Protein AF-A0A9W6YSZ8-F1 (afdb_monomer)

Sequence (140 aa):
MTFDDKLGIQIALEEAKKGYSEGGIPIGSCLIHKDGRVLGRGHNMRIQKSSPTLHAEISALENAGRLPATVYADCSALLFKIPRIVLGENETFLGGESYLEQNGVEVVNVHDDECKELLQKFIKERPSDWNEDIGVPDEK

Foldseek 3Di:
DDAPLVVFLVLQQVQLVVCVVVVHQSTKGWDAAPVGDTLFIHAACCPVPVDLPRHRHNGRVVRSPDDDLVRQCCPDLQVRHPQEDEAQAPPVHDDCVVVSVVNRRHYHHPPHPSSVVSNVVCCVVPVCSVCSNVVHDDDD

Structure (mmCIF, N/CA/C/O backbone):
data_AF-A0A9W6YSZ8-F1
#
_entry.id   AF-A0A9W6YSZ8-F1
#
loop_
_atom_site.group_PDB
_atom_site.id
_atom_site.type_symbol
_atom_site.label_atom_id
_atom_site.label_alt_id
_atom_site.label_comp_id
_atom_site.label_asym_id
_atom_site.label_entity_id
_atom_site.label_seq_id
_atom_site.pdbx_PDB_ins_code
_atom_site.Cartn_x
_atom_site.Cartn_y
_atom_site.Cartn_z
_atom_site.occupancy
_atom_site.B_iso_or_equiv
_atom_site.auth_seq_id
_atom_site.auth_comp_id
_atom_site.auth_asym_id
_atom_site.auth_atom_id
_atom_site.pdbx_PDB_model_num
ATOM 1 N N . MET A 1 1 ? -8.161 3.369 21.053 1.00 50.41 1 MET A N 1
ATOM 2 C CA . MET A 1 1 ? -8.791 2.268 20.290 1.00 50.41 1 MET A CA 1
ATOM 3 C C . MET A 1 1 ? -7.649 1.455 19.720 1.00 50.41 1 MET A C 1
ATOM 5 O O . MET A 1 1 ? -6.671 2.071 19.322 1.00 50.41 1 MET A O 1
ATOM 9 N N . THR A 1 2 ? -7.715 0.130 19.750 1.00 64.62 2 THR A N 1
ATOM 10 C CA . THR A 1 2 ? -6.651 -0.738 19.226 1.00 64.62 2 THR A CA 1
ATOM 11 C C . THR A 1 2 ? -7.062 -1.238 17.850 1.00 64.62 2 THR A C 1
ATOM 13 O O . THR A 1 2 ? -8.014 -2.011 17.748 1.00 64.62 2 THR A O 1
ATOM 16 N N . PHE A 1 3 ? -6.374 -0.772 16.811 1.00 78.50 3 PHE A N 1
ATOM 17 C CA . PHE A 1 3 ? -6.448 -1.386 15.490 1.00 78.50 3 PHE A CA 1
ATOM 18 C C . PHE A 1 3 ? -5.736 -2.746 15.533 1.00 78.50 3 PHE A C 1
ATOM 20 O O . PHE A 1 3 ? -4.785 -2.922 16.297 1.00 78.50 3 PHE A O 1
ATOM 27 N N . ASP A 1 4 ? -6.209 -3.712 14.746 1.00 86.69 4 ASP A N 1
ATOM 28 C CA . ASP A 1 4 ? -5.483 -4.966 14.536 1.00 86.69 4 ASP A CA 1
ATOM 29 C C . ASP A 1 4 ? -4.525 -4.781 13.356 1.00 86.69 4 ASP A C 1
ATOM 31 O O . ASP A 1 4 ? -4.845 -5.071 12.201 1.00 86.69 4 ASP A O 1
ATOM 35 N N . ASP A 1 5 ? -3.348 -4.237 13.662 1.00 90.81 5 ASP A N 1
ATOM 36 C CA . ASP A 1 5 ? -2.306 -3.978 12.670 1.00 90.81 5 ASP A CA 1
ATOM 37 C C . ASP A 1 5 ? -1.856 -5.275 11.970 1.00 90.81 5 ASP A C 1
ATOM 39 O O . ASP A 1 5 ? -1.519 -5.248 10.788 1.00 90.81 5 ASP A O 1
ATOM 43 N N . LYS A 1 6 ? -1.914 -6.433 12.652 1.00 90.50 6 LYS A N 1
ATOM 44 C CA . LYS A 1 6 ? -1.553 -7.730 12.056 1.00 90.50 6 LYS A CA 1
ATOM 45 C C . LYS A 1 6 ? -2.553 -8.142 10.984 1.00 90.50 6 LYS A C 1
ATOM 47 O O . LYS A 1 6 ? -2.142 -8.565 9.907 1.00 90.50 6 LYS A O 1
ATOM 52 N N . LEU A 1 7 ? -3.849 -7.981 11.255 1.00 89.75 7 LEU A N 1
ATOM 53 C CA . LEU A 1 7 ? -4.897 -8.203 10.258 1.00 89.75 7 LEU A CA 1
ATOM 54 C C . LEU A 1 7 ? -4.733 -7.255 9.058 1.00 89.75 7 LEU A C 1
ATOM 56 O O . LEU A 1 7 ? -4.857 -7.691 7.914 1.00 89.75 7 LEU A O 1
ATOM 60 N N . GLY A 1 8 ? -4.426 -5.978 9.306 1.00 93.69 8 GLY A N 1
ATOM 61 C CA . GLY A 1 8 ? -4.195 -4.988 8.250 1.00 93.69 8 GLY A CA 1
ATOM 62 C C . GLY A 1 8 ? -3.024 -5.345 7.333 1.00 93.69 8 GLY A C 1
ATOM 63 O O . GLY A 1 8 ? -3.184 -5.357 6.111 1.00 93.69 8 GLY A O 1
ATOM 64 N N . ILE A 1 9 ? -1.878 -5.706 7.915 1.00 95.56 9 ILE A N 1
ATOM 65 C CA . ILE A 1 9 ? -0.684 -6.120 7.166 1.00 95.56 9 ILE A CA 1
ATOM 66 C C . ILE A 1 9 ? -0.909 -7.446 6.435 1.00 95.56 9 ILE A C 1
ATOM 68 O O . ILE A 1 9 ? -0.566 -7.537 5.259 1.00 95.56 9 ILE A O 1
ATOM 72 N N . GLN A 1 10 ? -1.576 -8.433 7.047 1.00 96.00 10 GLN A N 1
ATOM 73 C CA . GLN A 1 10 ? -1.931 -9.678 6.355 1.00 96.00 10 GLN A CA 1
ATOM 74 C C . GLN A 1 10 ? -2.775 -9.401 5.098 1.00 96.00 10 GLN A C 1
ATOM 76 O O . GLN A 1 10 ? -2.478 -9.924 4.026 1.00 96.00 10 GLN A O 1
ATOM 81 N N . ILE A 1 11 ? -3.802 -8.552 5.206 1.00 96.56 11 ILE A N 1
ATOM 82 C CA . ILE A 1 11 ? -4.669 -8.188 4.075 1.00 96.56 11 ILE A CA 1
ATOM 83 C C . ILE A 1 11 ? -3.886 -7.439 2.989 1.00 96.56 11 ILE A C 1
ATOM 85 O O . ILE A 1 11 ? -4.064 -7.723 1.803 1.00 96.56 11 ILE A O 1
ATOM 89 N N . ALA A 1 12 ? -3.026 -6.492 3.373 1.00 97.50 12 ALA A N 1
ATOM 90 C CA . ALA A 1 12 ? -2.181 -5.759 2.435 1.00 97.50 12 ALA A CA 1
ATOM 91 C C . ALA A 1 12 ? -1.217 -6.701 1.693 1.00 97.50 12 ALA A C 1
ATOM 93 O O . ALA A 1 12 ? -1.087 -6.615 0.475 1.00 97.50 12 ALA A O 1
ATOM 94 N N . LEU A 1 13 ? -0.611 -7.658 2.394 1.00 97.75 13 LEU A N 1
ATOM 95 C CA . LEU A 1 13 ? 0.310 -8.633 1.818 1.00 97.75 13 LEU A CA 1
ATOM 96 C C . LEU A 1 13 ? -0.395 -9.669 0.921 1.00 97.75 13 LEU A C 1
ATOM 98 O O . LEU A 1 13 ? 0.142 -10.056 -0.116 1.00 97.75 13 LEU A O 1
ATOM 102 N N . GLU A 1 14 ? -1.620 -10.084 1.255 1.00 9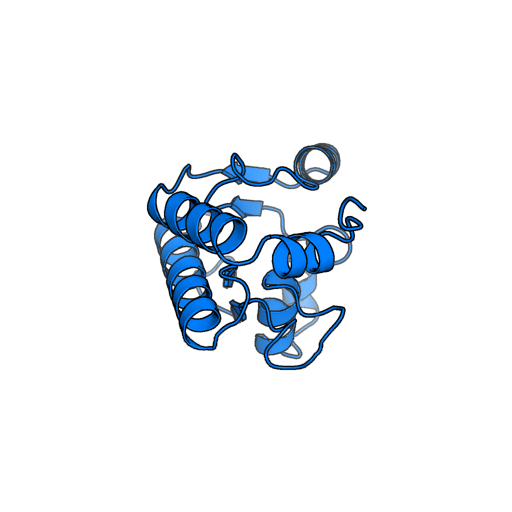8.50 14 GLU A N 1
ATOM 103 C CA . GLU A 1 14 ? -2.469 -10.879 0.355 1.00 98.50 14 GLU A CA 1
ATOM 104 C C . GLU A 1 14 ? -2.757 -10.135 -0.961 1.00 98.50 14 GLU A C 1
ATOM 106 O O . GLU A 1 14 ? -2.663 -10.726 -2.039 1.00 98.50 14 GLU A O 1
ATOM 111 N N . GLU A 1 15 ? -3.084 -8.839 -0.894 1.00 98.69 15 GLU A N 1
ATOM 112 C CA . GLU A 1 15 ? -3.283 -8.006 -2.085 1.00 98.69 15 GLU A CA 1
ATOM 113 C C . GLU A 1 15 ? -1.978 -7.802 -2.872 1.00 98.69 15 GLU A C 1
ATOM 115 O O . GLU A 1 15 ? -1.988 -7.932 -4.094 1.00 98.69 15 GLU A O 1
ATOM 120 N N . ALA A 1 16 ? -0.842 -7.577 -2.205 1.00 98.44 16 ALA A N 1
ATOM 121 C CA . ALA A 1 16 ? 0.473 -7.470 -2.843 1.00 98.44 16 ALA A CA 1
ATOM 122 C C . ALA A 1 16 ? 0.842 -8.742 -3.630 1.00 98.44 16 ALA A C 1
ATOM 124 O O . ALA A 1 16 ? 1.208 -8.674 -4.807 1.00 98.44 16 ALA A O 1
ATOM 125 N N . LYS A 1 17 ? 0.675 -9.920 -3.010 1.00 98.62 17 LYS A N 1
ATOM 126 C CA . LYS A 1 17 ? 0.889 -11.231 -3.650 1.00 98.62 17 LYS A CA 1
ATOM 127 C C . LYS A 1 17 ? -0.054 -11.447 -4.834 1.00 98.62 17 LYS A C 1
ATOM 129 O O . LYS A 1 17 ? 0.368 -11.983 -5.860 1.00 98.62 17 LYS A O 1
ATOM 134 N N . LYS A 1 18 ? -1.310 -11.004 -4.718 1.00 98.75 18 LYS A N 1
ATOM 135 C CA . LYS A 1 18 ? -2.279 -11.042 -5.817 1.00 98.75 18 LYS A CA 1
ATOM 136 C C . LYS A 1 18 ? -1.826 -10.165 -6.986 1.00 98.75 18 LYS A C 1
ATOM 138 O O . LYS A 1 18 ? -1.701 -10.691 -8.089 1.00 98.75 18 LYS A O 1
ATOM 143 N N . GLY A 1 19 ? -1.494 -8.896 -6.741 1.00 98.50 19 GLY A N 1
ATOM 144 C CA . GLY A 1 19 ? -0.982 -7.976 -7.761 1.00 98.50 19 GLY A CA 1
ATOM 145 C C . GLY A 1 19 ? 0.243 -8.533 -8.486 1.00 98.50 19 GLY A C 1
ATOM 146 O O . GLY A 1 19 ? 0.257 -8.574 -9.713 1.00 98.50 19 GLY A O 1
ATOM 147 N N . TYR A 1 20 ? 1.207 -9.089 -7.744 1.00 98.56 20 TYR A N 1
ATOM 148 C CA . TYR A 1 20 ? 2.362 -9.788 -8.318 1.00 98.56 20 TYR A CA 1
ATOM 149 C C . TYR A 1 20 ? 1.958 -10.950 -9.241 1.00 98.56 20 TYR A C 1
ATOM 151 O O . TYR A 1 20 ? 2.476 -11.081 -10.349 1.00 98.56 20 TYR A O 1
ATOM 159 N N . SER A 1 21 ? 1.001 -11.786 -8.815 1.00 98.56 21 SER A N 1
ATOM 160 C CA . SER A 1 21 ? 0.512 -12.925 -9.609 1.00 98.56 21 SER A CA 1
ATOM 161 C C . SER A 1 21 ? -0.285 -12.522 -10.858 1.00 98.56 21 SER A C 1
ATOM 163 O O . SER A 1 21 ? -0.320 -13.274 -11.829 1.00 98.56 21 SER A O 1
ATOM 165 N N . GLU A 1 22 ? -0.869 -11.319 -10.865 1.00 98.56 22 GLU A N 1
ATOM 166 C CA . GLU A 1 22 ? -1.485 -10.689 -12.041 1.00 98.56 22 GLU A CA 1
ATOM 167 C C . GLU A 1 22 ? -0.442 -10.029 -12.973 1.00 98.56 22 GLU A C 1
ATOM 169 O O . GLU A 1 22 ? -0.802 -9.457 -14.002 1.00 98.56 22 GLU A O 1
ATOM 174 N N . GLY A 1 23 ? 0.855 -10.107 -12.643 1.00 98.19 23 GLY A N 1
ATOM 175 C CA . GLY A 1 23 ? 1.942 -9.451 -13.377 1.00 98.19 23 GLY A CA 1
ATOM 176 C C . GLY A 1 23 ? 2.073 -7.952 -13.084 1.00 98.19 23 GLY A C 1
ATOM 177 O O . GLY A 1 23 ? 2.749 -7.243 -13.833 1.00 98.19 23 GLY A O 1
ATOM 178 N N . GLY A 1 24 ? 1.416 -7.472 -12.028 1.00 98.25 24 GLY A N 1
ATOM 179 C CA . GLY A 1 24 ? 1.471 -6.105 -11.521 1.00 98.25 24 GLY A CA 1
ATOM 180 C C . GLY A 1 24 ? 2.580 -5.867 -10.494 1.00 98.25 24 GLY A C 1
ATOM 181 O O . GLY A 1 24 ? 3.377 -6.750 -10.174 1.00 98.25 24 GLY A O 1
ATOM 182 N N . ILE A 1 25 ? 2.606 -4.645 -9.963 1.00 98.38 25 ILE A N 1
ATOM 183 C CA . ILE A 1 25 ? 3.539 -4.209 -8.917 1.00 98.38 25 ILE A CA 1
ATOM 184 C C . ILE A 1 25 ? 3.043 -4.744 -7.561 1.00 98.38 25 ILE A C 1
ATOM 186 O O . ILE A 1 25 ? 1.853 -4.606 -7.260 1.00 98.38 25 ILE A O 1
ATOM 190 N N . PRO A 1 26 ? 3.905 -5.348 -6.720 1.00 98.31 26 PRO A N 1
ATOM 191 C CA . PRO A 1 26 ? 3.492 -6.079 -5.525 1.00 98.31 26 PRO A CA 1
ATOM 192 C C . PRO A 1 26 ? 3.267 -5.159 -4.317 1.00 98.31 26 PRO A C 1
ATOM 194 O O . PRO A 1 26 ? 3.838 -5.365 -3.250 1.00 98.31 26 PRO A O 1
ATOM 197 N N . ILE A 1 27 ? 2.436 -4.132 -4.467 1.00 98.25 27 ILE A N 1
ATOM 198 C CA . ILE A 1 27 ? 2.016 -3.283 -3.349 1.00 98.25 27 ILE A CA 1
ATOM 199 C C . ILE A 1 27 ? 0.524 -3.502 -3.143 1.00 98.25 27 ILE A C 1
ATOM 201 O O . ILE A 1 27 ? -0.260 -3.394 -4.087 1.00 98.25 27 ILE A O 1
ATOM 205 N N . GLY A 1 28 ? 0.141 -3.807 -1.906 1.00 97.81 28 GLY A N 1
ATOM 206 C CA . GLY A 1 28 ? -1.240 -3.948 -1.467 1.00 97.81 28 GLY A CA 1
ATOM 207 C C . GLY A 1 28 ? -1.551 -3.014 -0.303 1.00 97.81 28 GLY A C 1
ATOM 208 O O . GLY A 1 28 ? -0.658 -2.554 0.403 1.00 97.81 28 GLY A O 1
ATOM 209 N N . SER A 1 29 ? -2.829 -2.698 -0.121 1.00 96.81 29 SER A N 1
ATOM 210 C CA . SER A 1 29 ? -3.309 -1.781 0.908 1.00 96.81 29 SER A CA 1
ATOM 211 C C . SER A 1 29 ? -4.737 -2.133 1.323 1.00 96.81 29 SER A C 1
ATOM 213 O O . SER A 1 29 ? -5.495 -2.761 0.573 1.00 96.81 29 SER A O 1
ATOM 215 N N . CYS A 1 30 ? -5.133 -1.713 2.523 1.00 94.75 30 CYS A N 1
ATOM 216 C CA . CYS A 1 30 ? -6.519 -1.772 2.964 1.00 94.75 30 CYS A CA 1
ATOM 217 C C . CYS A 1 30 ? -6.887 -0.596 3.869 1.00 94.75 30 CYS A C 1
ATOM 219 O O . CYS A 1 30 ? -6.047 -0.009 4.546 1.00 94.75 30 CYS A O 1
ATOM 221 N N . LEU A 1 31 ? -8.178 -0.269 3.880 1.00 91.81 31 LEU A N 1
ATOM 222 C CA . LEU A 1 31 ? -8.769 0.720 4.767 1.00 91.81 31 LEU A CA 1
ATOM 223 C C . LEU A 1 31 ? -9.550 -0.010 5.862 1.00 91.81 31 LEU A C 1
ATOM 225 O O . LEU A 1 31 ? -10.540 -0.683 5.569 1.00 91.81 31 LEU A O 1
ATOM 229 N N . ILE A 1 32 ? -9.138 0.147 7.120 1.00 89.62 32 ILE A N 1
ATOM 230 C CA . ILE A 1 32 ? -9.809 -0.438 8.289 1.00 89.62 32 ILE A CA 1
ATOM 231 C C . ILE A 1 32 ? -10.440 0.678 9.122 1.00 89.62 32 ILE A C 1
ATOM 233 O O . ILE A 1 32 ? -9.786 1.640 9.516 1.00 89.62 32 ILE A O 1
ATOM 237 N N . HIS A 1 33 ? -11.734 0.547 9.401 1.00 86.31 33 HIS A N 1
ATOM 238 C CA . HIS A 1 33 ? -12.463 1.455 10.277 1.00 86.31 33 HIS A CA 1
ATOM 239 C C . HIS A 1 33 ? -12.159 1.161 11.756 1.00 86.31 33 HIS A C 1
ATOM 241 O O . HIS A 1 33 ? -11.839 0.038 12.136 1.00 86.31 33 HIS A O 1
ATOM 247 N N . LYS A 1 34 ? -12.337 2.159 12.627 1.00 81.06 34 LYS A N 1
ATOM 248 C CA . LYS A 1 34 ? -12.057 2.082 14.077 1.00 81.06 34 LYS A CA 1
ATOM 249 C C . LYS A 1 34 ? -12.861 1.037 14.875 1.00 81.06 34 LYS A C 1
ATOM 251 O O . LYS A 1 34 ? -12.576 0.834 16.050 1.00 81.06 34 LYS A O 1
ATOM 256 N N . ASP A 1 35 ? -13.863 0.400 14.263 1.00 84.44 35 ASP A N 1
ATOM 257 C CA . ASP A 1 35 ? -14.607 -0.748 14.814 1.00 84.44 35 ASP A CA 1
ATOM 258 C C . ASP A 1 35 ? -14.089 -2.114 14.311 1.00 84.44 35 ASP A C 1
ATOM 260 O O . ASP A 1 35 ? -14.713 -3.140 14.571 1.00 84.44 35 ASP A O 1
ATOM 264 N N . GLY A 1 36 ? -12.964 -2.134 13.586 1.00 83.50 36 GLY A N 1
ATOM 265 C CA . GLY A 1 36 ? -12.332 -3.332 13.031 1.00 83.50 36 GLY A CA 1
ATOM 266 C C . GLY A 1 36 ? -12.848 -3.757 11.652 1.00 83.50 36 GLY A C 1
ATOM 267 O O . GLY A 1 36 ? -12.308 -4.698 11.073 1.00 83.50 36 GLY A O 1
ATOM 268 N N . ARG A 1 37 ? -13.866 -3.094 11.082 1.00 88.50 37 ARG A N 1
ATOM 269 C CA . ARG A 1 37 ? -14.360 -3.444 9.739 1.00 88.50 37 ARG A CA 1
ATOM 270 C C . ARG A 1 37 ? -13.387 -3.002 8.649 1.00 88.50 37 ARG A C 1
ATOM 272 O O . ARG A 1 37 ? -13.066 -1.820 8.542 1.00 88.50 37 ARG A O 1
ATOM 279 N N . VAL A 1 38 ? -13.015 -3.934 7.774 1.00 90.50 38 VAL A N 1
ATOM 280 C CA . VAL A 1 38 ? -12.357 -3.632 6.496 1.00 90.50 38 VAL A CA 1
ATOM 281 C C . VAL A 1 38 ? -13.377 -2.936 5.592 1.00 90.50 38 VAL A C 1
ATOM 283 O O . VAL A 1 38 ? -14.411 -3.513 5.257 1.00 90.50 38 VAL A O 1
ATOM 286 N N . LEU A 1 39 ? -13.110 -1.682 5.238 1.00 91.19 39 LEU A N 1
ATOM 287 C CA . LEU A 1 39 ? -13.945 -0.869 4.351 1.00 91.19 39 LEU A CA 1
ATOM 288 C C . LEU A 1 39 ? -13.608 -1.113 2.878 1.00 91.19 39 LEU A C 1
ATOM 290 O O . LEU A 1 39 ? -14.507 -1.112 2.045 1.00 91.19 39 LEU A O 1
ATOM 294 N N . GLY A 1 40 ? -12.333 -1.355 2.572 1.00 93.38 40 GLY A N 1
ATOM 295 C CA . GLY A 1 40 ? -11.846 -1.702 1.239 1.00 93.38 40 GLY A CA 1
ATOM 296 C C . GLY A 1 40 ? -10.434 -2.277 1.296 1.00 93.38 40 GLY A C 1
ATOM 297 O O . GLY A 1 40 ? -9.707 -2.065 2.267 1.00 93.38 40 GLY A O 1
ATOM 298 N N . ARG A 1 41 ? -10.057 -3.027 0.261 1.00 96.94 41 ARG A N 1
ATOM 299 C CA . ARG A 1 41 ? -8.711 -3.577 0.040 1.00 96.94 41 ARG A CA 1
ATOM 300 C C . ARG A 1 41 ? -8.402 -3.563 -1.452 1.00 96.94 41 ARG A C 1
ATOM 302 O O . ARG A 1 41 ? -9.323 -3.640 -2.268 1.00 96.94 41 ARG A O 1
ATOM 309 N N . GLY A 1 42 ? -7.136 -3.441 -1.813 1.00 97.88 42 GLY A N 1
ATOM 310 C CA . GLY A 1 42 ? -6.699 -3.435 -3.203 1.00 97.88 42 GLY A CA 1
ATOM 311 C C . GLY A 1 42 ? -5.184 -3.426 -3.324 1.00 97.88 42 GLY A C 1
ATOM 312 O O . GLY A 1 42 ? -4.470 -3.247 -2.341 1.00 97.88 42 GLY A O 1
ATOM 313 N N . HIS A 1 43 ? -4.704 -3.608 -4.544 1.00 98.56 43 HIS A N 1
ATOM 314 C CA . HIS A 1 43 ? -3.291 -3.547 -4.899 1.00 98.56 43 HIS A CA 1
ATOM 315 C C . HIS A 1 43 ? -3.063 -2.580 -6.058 1.00 98.56 43 HIS A C 1
ATOM 317 O O . HIS A 1 43 ? -4.021 -2.079 -6.654 1.00 98.56 43 HIS A O 1
ATOM 323 N N . ASN A 1 44 ? -1.795 -2.287 -6.340 1.00 98.44 44 ASN A N 1
ATOM 324 C CA . ASN A 1 44 ? -1.395 -1.436 -7.453 1.00 98.44 44 ASN A CA 1
ATOM 325 C C . ASN A 1 44 ? -1.936 -2.011 -8.784 1.00 98.44 44 ASN A C 1
ATOM 327 O O . ASN A 1 44 ? -1.738 -3.187 -9.090 1.00 98.44 44 ASN A O 1
ATOM 331 N N . MET A 1 45 ? -2.637 -1.174 -9.556 1.00 98.62 45 MET A N 1
ATOM 332 C CA . MET A 1 45 ? -3.266 -1.516 -10.840 1.00 98.62 45 MET A CA 1
ATOM 333 C C . MET A 1 45 ? -2.613 -0.800 -12.033 1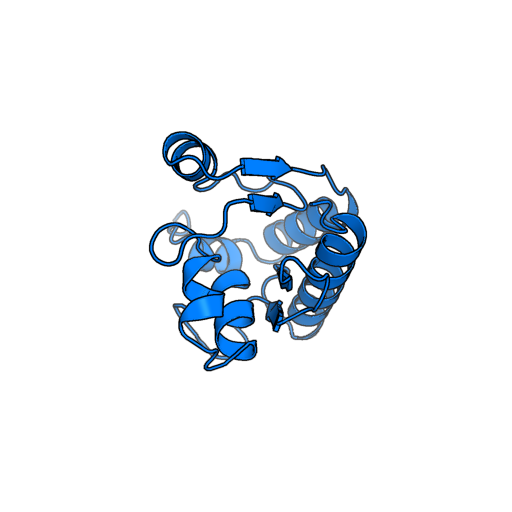.00 98.62 45 MET A C 1
ATOM 335 O O . MET A 1 45 ? -3.242 -0.698 -13.093 1.00 98.62 45 MET A O 1
ATOM 339 N N . ARG A 1 46 ? -1.390 -0.271 -11.884 1.00 98.25 46 ARG A N 1
ATOM 340 C CA . ARG A 1 46 ? -0.655 0.424 -12.950 1.00 98.25 46 ARG A CA 1
ATOM 341 C C . ARG A 1 46 ? -0.596 -0.411 -14.214 1.00 98.25 46 ARG A C 1
ATOM 343 O O . ARG A 1 46 ? -1.066 0.028 -15.256 1.00 98.25 46 ARG A O 1
ATOM 350 N N . ILE A 1 47 ? -0.102 -1.640 -14.101 1.00 98.12 47 ILE A N 1
ATOM 351 C CA . ILE A 1 47 ? 0.085 -2.538 -15.243 1.00 98.12 47 ILE A CA 1
ATOM 352 C C . ILE A 1 47 ? -1.269 -3.100 -15.697 1.00 98.12 47 ILE A C 1
ATOM 354 O O . ILE A 1 47 ? -1.630 -2.985 -16.866 1.00 98.12 47 ILE A O 1
ATOM 358 N N . GLN A 1 48 ? -2.068 -3.629 -14.766 1.00 98.56 48 GLN A N 1
ATOM 359 C CA . GLN A 1 48 ? -3.321 -4.342 -15.050 1.00 98.56 48 GLN A CA 1
ATOM 360 C C . GLN A 1 48 ? -4.416 -3.457 -15.674 1.00 98.56 48 GLN A C 1
ATOM 362 O O . GLN A 1 48 ? -5.331 -3.976 -16.314 1.00 98.56 48 GLN A O 1
ATOM 367 N N . LYS A 1 49 ? -4.358 -2.132 -15.479 1.00 98.25 49 LYS A N 1
ATOM 368 C CA . LYS A 1 49 ? -5.314 -1.160 -16.045 1.00 98.25 49 LYS A CA 1
ATOM 369 C C . LYS A 1 49 ? -4.653 -0.046 -16.870 1.00 98.25 49 LYS A C 1
ATOM 371 O O . LYS A 1 49 ? -5.354 0.892 -17.244 1.00 98.25 49 LYS A O 1
ATOM 376 N N . SER A 1 50 ? -3.341 -0.110 -17.118 1.00 97.94 50 SER A N 1
ATOM 377 C CA . SER A 1 50 ? -2.549 0.999 -17.691 1.00 97.94 50 SER A CA 1
ATOM 378 C C . SER A 1 50 ? -2.812 2.336 -16.972 1.00 97.94 50 SER A C 1
ATOM 380 O O . SER A 1 50 ? -3.017 3.372 -17.604 1.00 97.94 50 SER A O 1
ATOM 382 N N . SER A 1 51 ? -2.906 2.294 -15.637 1.00 98.12 51 SER A N 1
ATOM 383 C CA . SER A 1 51 ? -3.388 3.416 -14.827 1.00 98.12 51 SER A CA 1
ATOM 384 C C . SER A 1 51 ? -2.243 4.245 -14.237 1.00 98.12 51 SER A C 1
ATOM 386 O O . SER A 1 51 ? -1.457 3.704 -13.464 1.00 98.12 51 SER A O 1
ATOM 388 N N . PRO A 1 52 ? -2.191 5.566 -14.485 1.00 96.38 52 PRO A N 1
ATOM 389 C CA . PRO A 1 52 ? -1.178 6.443 -13.900 1.00 96.38 52 PRO A CA 1
ATOM 390 C C . PRO A 1 52 ? -1.492 6.869 -12.452 1.00 96.38 52 PRO A C 1
ATOM 392 O O . PRO A 1 52 ? -0.750 7.668 -11.891 1.00 96.38 52 PRO A O 1
ATOM 395 N N . THR A 1 53 ? -2.607 6.417 -11.859 1.00 95.12 53 THR A N 1
ATOM 396 C CA . THR A 1 53 ? -3.067 6.871 -10.528 1.00 95.12 53 THR A CA 1
ATOM 397 C C . THR A 1 53 ? -3.425 5.755 -9.551 1.00 95.12 53 THR A C 1
ATOM 399 O O . THR A 1 53 ? -3.486 6.006 -8.350 1.00 95.12 53 THR A O 1
ATOM 402 N N . LEU A 1 54 ? -3.681 4.530 -10.021 1.00 97.06 54 LEU A N 1
ATOM 403 C CA . LEU A 1 54 ? -4.127 3.425 -9.163 1.00 97.06 54 LEU A CA 1
ATOM 404 C C . LEU A 1 54 ? -2.951 2.707 -8.486 1.00 97.06 54 LEU A C 1
ATOM 406 O O . LEU A 1 54 ? -2.753 1.507 -8.673 1.00 97.06 54 LEU A O 1
ATOM 410 N N . HIS A 1 55 ? -2.220 3.443 -7.652 1.00 96.94 55 HIS A N 1
ATOM 411 C CA . HIS A 1 55 ? -1.377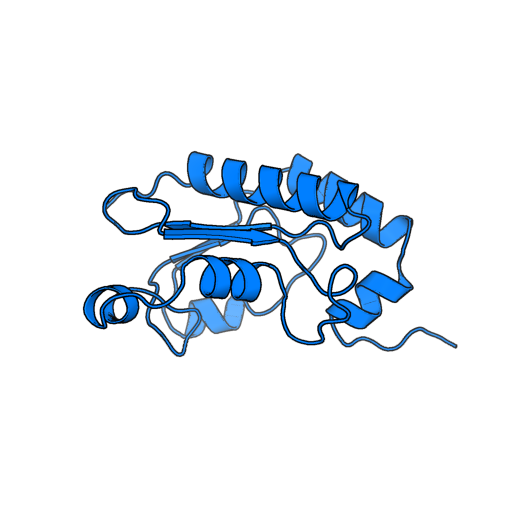 2.861 -6.607 1.00 96.94 55 HIS A CA 1
ATOM 412 C C . HIS A 1 55 ? -2.257 2.099 -5.598 1.00 96.94 55 HIS A C 1
ATOM 414 O O . HIS A 1 55 ? -3.485 2.240 -5.598 1.00 96.94 55 HIS A O 1
ATOM 420 N N . ALA A 1 56 ? -1.664 1.263 -4.748 1.00 96.44 56 ALA A N 1
ATOM 421 C CA . ALA A 1 56 ? -2.410 0.336 -3.895 1.00 96.44 56 ALA A CA 1
ATOM 422 C C . ALA A 1 56 ? -3.379 1.034 -2.928 1.00 96.44 56 ALA A C 1
ATOM 424 O O . ALA A 1 56 ? -4.503 0.578 -2.731 1.00 96.44 56 ALA A O 1
ATOM 425 N N . GLU A 1 57 ? -2.969 2.167 -2.371 1.00 93.81 57 GLU A N 1
ATOM 426 C CA .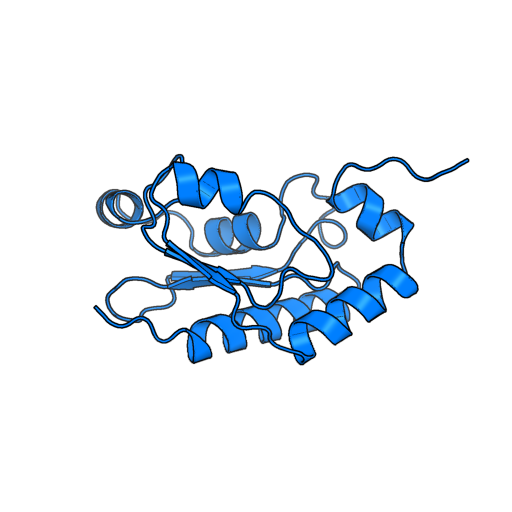 GLU A 1 57 ? -3.729 3.003 -1.444 1.00 93.81 57 GLU A CA 1
ATOM 427 C C . GLU A 1 57 ? -4.950 3.616 -2.141 1.00 93.81 57 GLU A C 1
ATOM 429 O O . GLU A 1 57 ? -6.066 3.569 -1.624 1.00 93.81 57 GLU A O 1
ATOM 434 N N . ILE A 1 58 ? -4.757 4.128 -3.361 1.00 94.44 58 ILE A N 1
ATOM 435 C CA . ILE A 1 58 ? -5.833 4.681 -4.193 1.00 94.44 58 ILE A CA 1
ATOM 436 C C . ILE A 1 58 ? -6.784 3.565 -4.645 1.00 94.44 58 ILE A C 1
ATOM 438 O O . ILE A 1 58 ? -7.997 3.737 -4.606 1.00 94.44 58 ILE A O 1
ATOM 442 N N . SER A 1 59 ? -6.246 2.397 -5.002 1.00 96.81 59 SER A N 1
ATOM 443 C CA . SER A 1 59 ? -6.999 1.186 -5.349 1.00 96.81 59 SER A CA 1
ATOM 444 C C . SER A 1 59 ? -7.857 0.689 -4.176 1.00 96.81 59 SER A C 1
ATOM 446 O O . SER A 1 59 ? -9.034 0.380 -4.355 1.00 96.81 59 SER A O 1
ATOM 448 N N . ALA A 1 60 ? -7.324 0.689 -2.950 1.00 94.88 60 ALA A N 1
ATOM 449 C CA . ALA A 1 60 ? -8.067 0.327 -1.744 1.00 94.88 60 ALA A CA 1
ATOM 450 C C . ALA A 1 60 ? -9.175 1.339 -1.397 1.00 94.88 60 ALA A C 1
ATOM 452 O O . ALA A 1 60 ? -10.260 0.923 -0.985 1.00 94.88 60 ALA A O 1
ATOM 453 N N . LEU A 1 61 ? -8.934 2.642 -1.596 1.00 91.81 61 LEU A N 1
ATOM 454 C CA . LEU A 1 61 ? -9.944 3.698 -1.439 1.00 91.81 61 LEU A CA 1
ATOM 455 C C . LEU A 1 61 ? -11.054 3.600 -2.499 1.00 91.81 61 LEU A C 1
ATOM 457 O O . LEU A 1 61 ? -12.232 3.665 -2.153 1.00 91.81 61 LEU A O 1
ATOM 461 N N . GLU A 1 62 ? -10.697 3.389 -3.767 1.00 94.75 62 GLU A N 1
ATOM 462 C CA . GLU A 1 62 ? -11.639 3.184 -4.877 1.00 94.75 62 GLU A CA 1
ATOM 463 C C . GLU A 1 62 ? -12.516 1.944 -4.626 1.00 94.75 62 GLU A C 1
ATOM 465 O O . GLU A 1 62 ? -13.743 2.009 -4.728 1.00 94.75 62 GLU A O 1
ATOM 470 N N . ASN A 1 63 ? -11.908 0.832 -4.195 1.00 96.00 63 ASN A N 1
ATOM 471 C CA . ASN A 1 63 ? -12.613 -0.410 -3.867 1.00 96.00 63 ASN A CA 1
ATOM 472 C C . ASN A 1 63 ? -13.479 -0.307 -2.596 1.00 96.00 63 ASN A C 1
ATOM 474 O O . ASN A 1 63 ? -14.432 -1.075 -2.460 1.00 96.00 63 ASN A O 1
ATOM 478 N N . ALA A 1 64 ? -13.194 0.629 -1.680 1.00 92.38 64 ALA A N 1
ATOM 479 C CA . ALA A 1 64 ? -14.091 0.951 -0.563 1.00 92.38 64 ALA A CA 1
ATOM 480 C C . ALA A 1 64 ? -15.363 1.693 -1.025 1.00 92.38 64 ALA A C 1
ATOM 482 O O . ALA A 1 64 ? -16.378 1.714 -0.322 1.00 92.38 64 ALA A O 1
ATOM 483 N N . GLY A 1 65 ? -15.320 2.291 -2.218 1.00 92.50 65 GLY A N 1
ATOM 484 C CA . GLY A 1 65 ? -16.434 2.984 -2.844 1.00 92.50 65 GLY A CA 1
ATOM 485 C C . GLY A 1 65 ? -16.866 4.255 -2.110 1.00 92.50 65 GLY A C 1
ATOM 486 O O . GLY A 1 65 ? -16.130 4.879 -1.342 1.00 92.50 65 GLY A O 1
ATOM 487 N N . ARG A 1 66 ? -18.109 4.676 -2.372 1.00 91.00 66 ARG A N 1
ATOM 488 C CA . ARG A 1 66 ? -18.697 5.872 -1.755 1.00 91.00 66 ARG A CA 1
ATOM 489 C C . ARG A 1 66 ? -19.228 5.555 -0.360 1.00 91.00 66 ARG A C 1
ATOM 491 O O . ARG A 1 66 ? -20.254 4.893 -0.218 1.00 91.00 66 ARG A O 1
ATOM 498 N N . LEU A 1 67 ? -18.572 6.107 0.653 1.00 86.19 67 LEU A N 1
ATOM 499 C CA . LEU A 1 67 ? -18.933 5.969 2.061 1.00 86.19 67 LEU A CA 1
ATOM 500 C C . LEU A 1 67 ? -19.674 7.223 2.577 1.00 86.19 67 LEU A C 1
ATOM 502 O O . LEU A 1 67 ? -19.658 8.275 1.930 1.00 86.19 67 LEU A O 1
ATOM 506 N N . PRO A 1 68 ? -20.352 7.153 3.737 1.00 85.44 68 PRO A N 1
ATOM 507 C CA . PRO A 1 68 ? -20.902 8.336 4.395 1.00 85.44 68 PRO A CA 1
ATOM 508 C C . PRO A 1 68 ? -19.811 9.350 4.768 1.00 85.44 68 PRO A C 1
ATOM 510 O O . PRO A 1 68 ? -18.710 8.970 5.164 1.00 85.44 68 PRO A O 1
ATOM 513 N N . ALA A 1 69 ? -20.142 10.645 4.744 1.00 78.94 69 ALA A N 1
ATOM 514 C CA . ALA A 1 69 ? -19.215 11.727 5.106 1.00 78.94 69 ALA A CA 1
ATOM 515 C C . ALA A 1 69 ? -18.596 11.572 6.511 1.00 78.94 69 ALA A C 1
ATOM 517 O O . ALA A 1 69 ? -17.470 12.002 6.739 1.00 78.94 69 ALA A O 1
ATOM 518 N N . THR A 1 70 ? -19.304 10.920 7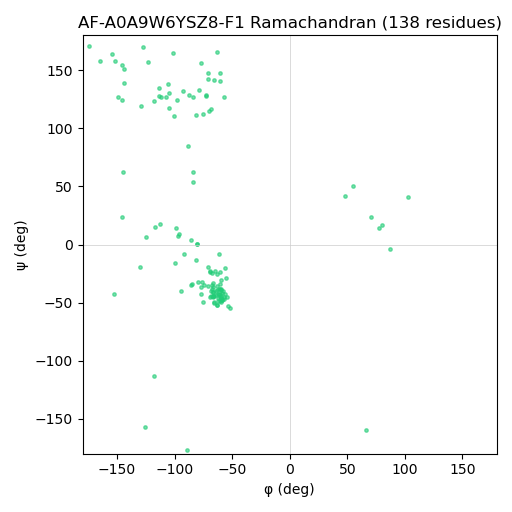.436 1.00 76.69 70 THR A N 1
ATOM 519 C CA . THR A 1 70 ? -18.821 10.598 8.787 1.00 76.69 70 THR A CA 1
ATOM 520 C C . THR A 1 70 ? -17.687 9.576 8.814 1.00 76.69 70 THR A C 1
ATOM 522 O O . THR A 1 70 ? -16.920 9.582 9.765 1.00 76.69 70 THR A O 1
ATOM 525 N N . VAL A 1 71 ? -17.557 8.718 7.796 1.00 72.94 71 VAL A N 1
ATOM 526 C CA . VAL A 1 71 ? -16.426 7.784 7.687 1.00 72.94 71 VAL A CA 1
ATOM 527 C C . VAL A 1 71 ? -15.182 8.527 7.210 1.00 72.94 71 VAL A C 1
ATOM 529 O O . VAL A 1 71 ? -14.112 8.360 7.783 1.00 72.94 71 VAL A O 1
ATOM 532 N N . TYR A 1 72 ? -15.332 9.414 6.221 1.00 66.25 72 TYR A N 1
ATOM 533 C CA . TYR A 1 72 ? -14.232 10.266 5.767 1.00 66.25 72 TYR A CA 1
ATOM 534 C C . TYR A 1 72 ? -13.797 11.275 6.835 1.00 66.25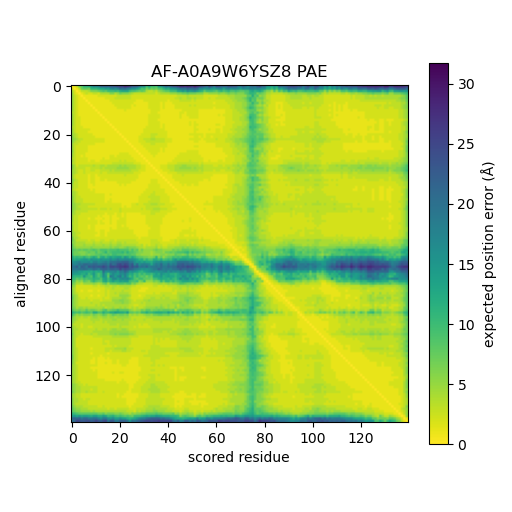 72 TYR A C 1
ATOM 536 O O . TYR A 1 72 ? -12.613 11.541 6.938 1.00 66.25 72 TYR A O 1
ATOM 544 N N . ALA A 1 73 ? -14.706 11.783 7.676 1.00 61.38 73 ALA A N 1
ATOM 545 C CA . ALA A 1 73 ? -14.362 12.714 8.758 1.00 61.38 73 ALA A CA 1
ATOM 546 C C . ALA A 1 73 ? -13.291 12.183 9.741 1.00 61.38 73 ALA A C 1
ATOM 548 O O . ALA A 1 73 ? -12.643 13.001 10.395 1.00 61.38 73 ALA A O 1
ATOM 549 N N . ASP A 1 74 ? -13.099 10.856 9.781 1.00 51.50 74 ASP A N 1
ATOM 550 C CA . ASP A 1 74 ? -12.120 10.130 10.592 1.00 51.50 74 ASP A CA 1
ATOM 551 C C . ASP A 1 74 ? -11.059 9.349 9.738 1.00 51.50 74 ASP A C 1
ATOM 553 O O . ASP A 1 74 ? -10.407 8.458 10.289 1.00 51.50 74 ASP A O 1
ATOM 557 N N . CYS A 1 75 ? -10.880 9.590 8.410 1.00 40.50 75 CYS A N 1
ATOM 558 C CA . CYS A 1 75 ? -9.959 8.815 7.515 1.00 40.50 75 CYS A CA 1
ATOM 559 C C . CYS A 1 75 ? -9.228 9.639 6.392 1.00 40.50 75 CYS A C 1
ATOM 561 O O . CYS A 1 75 ? -9.954 10.437 5.865 1.00 40.50 75 CYS A O 1
ATOM 563 N N . SER A 1 76 ? -7.906 9.502 6.006 1.00 38.66 76 SER A N 1
ATOM 564 C CA . SER A 1 76 ? -6.934 10.447 5.276 1.00 38.66 76 SER A CA 1
ATOM 565 C C . SER A 1 76 ? -6.265 9.859 3.999 1.00 38.66 76 SER A C 1
ATOM 567 O O . SER A 1 76 ? -6.936 9.091 3.327 1.00 38.66 76 SER A O 1
ATOM 569 N N . ALA A 1 77 ? -5.102 10.278 3.439 1.00 51.78 77 ALA A N 1
ATOM 570 C CA . ALA A 1 77 ? -3.723 10.487 3.964 1.00 51.78 77 ALA A CA 1
ATOM 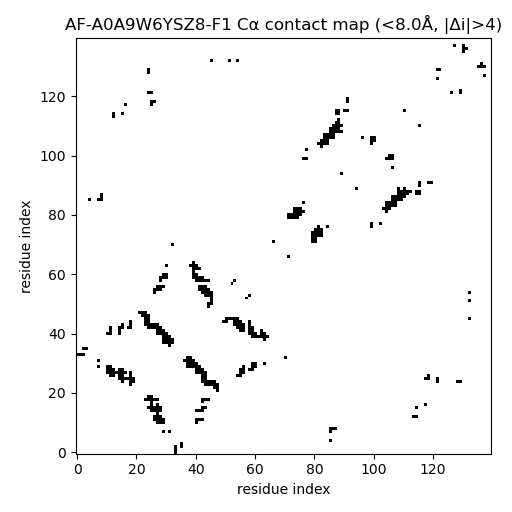571 C C . ALA A 1 77 ? -3.278 11.932 4.324 1.00 51.78 77 ALA A C 1
ATOM 573 O O . ALA A 1 77 ? -2.333 12.125 5.077 1.00 51.78 77 ALA A O 1
ATOM 574 N N . LEU A 1 78 ? -3.995 12.959 3.856 1.00 46.00 78 LEU A N 1
ATOM 575 C CA . LEU A 1 78 ? -3.941 14.310 4.452 1.00 46.00 78 LEU A CA 1
ATOM 576 C C . LEU A 1 78 ? -5.256 15.060 4.218 1.00 46.00 78 LEU A C 1
ATOM 578 O O . LEU A 1 78 ? -5.834 15.632 5.136 1.00 46.00 78 LEU A O 1
ATOM 582 N N . LEU A 1 79 ? -5.790 14.935 3.000 1.00 47.38 79 LEU A N 1
ATOM 583 C CA . LEU A 1 79 ? -7.063 15.530 2.593 1.00 47.38 79 LEU A CA 1
ATOM 584 C C . LEU A 1 79 ? -8.272 14.996 3.382 1.00 47.38 79 LEU A C 1
ATOM 586 O O . LEU A 1 79 ? -9.202 15.756 3.640 1.00 47.38 79 LEU A O 1
ATOM 590 N N . PHE A 1 80 ? -8.274 13.707 3.749 1.00 52.22 80 PHE A N 1
ATOM 591 C CA . PHE A 1 80 ? -9.481 13.079 4.293 1.00 52.22 80 PHE A CA 1
ATOM 592 C C . PHE A 1 80 ? -9.584 13.079 5.868 1.00 52.22 80 PHE A C 1
ATOM 594 O O . PHE A 1 80 ? -10.665 13.425 6.332 1.00 52.22 80 PHE A O 1
ATOM 601 N N . LYS A 1 81 ? -8.499 12.849 6.673 1.00 62.00 81 LYS A N 1
ATOM 602 C CA . LYS A 1 81 ? -8.347 12.727 8.192 1.00 62.00 81 LYS A CA 1
ATOM 603 C C . LYS A 1 81 ? -8.173 11.349 8.969 1.00 62.00 81 LYS A C 1
ATOM 605 O O . LYS A 1 81 ? -8.701 11.201 10.065 1.00 62.00 81 LYS A O 1
ATOM 610 N N . ILE A 1 82 ? -7.395 10.356 8.494 1.00 70.44 82 ILE A N 1
ATOM 611 C CA . ILE A 1 82 ? -6.943 9.081 9.122 1.00 70.44 82 ILE A CA 1
ATOM 612 C C . ILE A 1 82 ? -5.903 9.545 10.142 1.00 70.44 82 ILE A C 1
ATOM 614 O O . ILE A 1 82 ? -4.977 10.269 9.760 1.00 70.44 82 ILE A O 1
ATOM 618 N N . PRO A 1 83 ? -6.012 9.121 11.406 1.00 80.12 83 PRO A N 1
ATOM 619 C CA . PRO A 1 83 ? -5.011 9.433 12.413 1.00 80.12 83 PRO A CA 1
ATOM 620 C C . PRO A 1 83 ? -3.786 8.508 12.349 1.00 80.12 83 PRO A C 1
ATOM 622 O O . PRO A 1 83 ? -2.804 8.811 13.009 1.00 80.12 83 PRO A O 1
ATOM 625 N N . ARG A 1 84 ? -3.844 7.386 11.612 1.00 87.75 84 ARG A N 1
ATOM 626 C CA . ARG A 1 84 ? -2.866 6.285 11.649 1.00 87.75 84 ARG A CA 1
ATOM 627 C C . ARG A 1 84 ? -2.629 5.594 10.297 1.00 87.75 84 ARG A C 1
ATOM 629 O O . ARG A 1 84 ? -3.563 5.028 9.736 1.00 87.75 84 ARG A O 1
ATOM 636 N N . ILE A 1 85 ? -1.380 5.536 9.839 1.00 90.38 85 ILE A N 1
ATOM 637 C CA . ILE A 1 85 ? -0.930 4.712 8.705 1.00 90.38 85 ILE A CA 1
ATOM 638 C C . ILE A 1 85 ? 0.015 3.622 9.222 1.00 90.38 85 ILE A C 1
ATOM 640 O O . ILE A 1 85 ? 0.915 3.893 10.016 1.00 90.38 85 ILE A O 1
ATOM 644 N N . VAL A 1 86 ? -0.190 2.387 8.760 1.00 91.25 86 VAL A N 1
ATOM 645 C CA . VAL A 1 86 ? 0.656 1.233 9.089 1.00 91.25 86 VAL A CA 1
ATOM 646 C C . VAL A 1 86 ? 1.292 0.718 7.802 1.00 91.25 86 VAL A C 1
ATOM 648 O O . VAL A 1 86 ? 0.585 0.420 6.841 1.00 91.25 86 VAL A O 1
ATOM 651 N N . LEU A 1 87 ? 2.619 0.653 7.784 1.00 93.75 87 LEU A N 1
ATOM 652 C CA . LEU A 1 87 ? 3.444 0.239 6.652 1.00 93.75 87 LEU A CA 1
ATOM 653 C C . LEU A 1 87 ? 3.993 -1.161 6.916 1.00 93.75 87 LEU A C 1
ATOM 655 O O . LEU A 1 87 ? 4.440 -1.436 8.031 1.00 93.75 87 LEU A O 1
ATOM 659 N N . GLY A 1 88 ? 3.993 -2.021 5.894 1.00 91.12 88 GLY A N 1
ATOM 660 C CA . GLY A 1 88 ? 4.670 -3.320 5.960 1.00 91.12 88 GLY A CA 1
ATOM 661 C C . GLY A 1 88 ? 6.174 -3.140 6.148 1.00 91.12 88 GLY A C 1
ATOM 662 O O . GLY A 1 88 ? 6.750 -3.667 7.091 1.00 91.12 88 GLY A O 1
ATOM 663 N N . GLU A 1 89 ? 6.787 -2.330 5.289 1.00 94.81 89 GLU A N 1
ATOM 664 C CA . GLU A 1 89 ? 8.201 -1.959 5.337 1.00 94.81 89 GLU A CA 1
ATOM 665 C C . GLU A 1 89 ? 8.413 -0.598 4.647 1.00 94.81 89 GLU A C 1
ATOM 667 O O . GLU A 1 89 ? 7.529 -0.137 3.921 1.00 94.81 89 GLU A O 1
ATOM 672 N N . ASN A 1 90 ? 9.558 0.050 4.884 1.00 92.94 90 ASN A N 1
ATOM 673 C CA . ASN A 1 90 ? 9.983 1.265 4.173 1.00 92.94 90 ASN A CA 1
ATOM 674 C C . ASN A 1 90 ? 11.508 1.354 3.957 1.00 92.94 90 ASN A C 1
ATOM 676 O O . ASN A 1 90 ? 12.081 2.431 3.798 1.00 92.94 90 ASN A O 1
ATOM 680 N N . GLU A 1 91 ? 12.184 0.205 3.972 1.00 93.69 91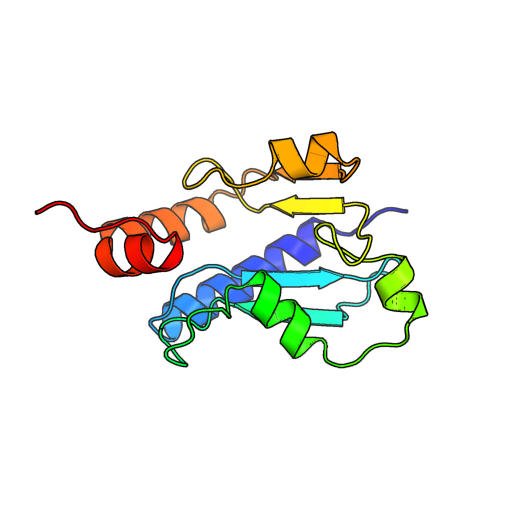 GLU A N 1
ATOM 681 C CA . GLU A 1 91 ? 13.617 0.104 3.693 1.00 93.69 91 GLU A CA 1
ATOM 682 C C . GLU A 1 91 ? 13.892 0.012 2.189 1.00 93.69 91 GLU A C 1
ATOM 684 O O . GLU A 1 91 ? 14.903 0.527 1.714 1.00 93.69 91 GLU A O 1
ATOM 689 N N . THR A 1 92 ? 12.999 -0.634 1.434 1.00 91.88 92 THR A N 1
ATOM 690 C CA . THR A 1 92 ? 13.103 -0.728 -0.029 1.00 91.88 92 THR A CA 1
ATOM 691 C C . THR A 1 92 ? 12.693 0.580 -0.707 1.00 91.88 92 THR A C 1
ATOM 693 O O . THR A 1 92 ? 13.247 0.944 -1.744 1.00 91.88 92 THR A O 1
ATOM 696 N N . PHE A 1 93 ? 11.743 1.306 -0.112 1.00 90.88 93 PHE A N 1
ATOM 697 C CA . PHE A 1 93 ? 11.302 2.622 -0.561 1.00 90.88 93 PHE A CA 1
ATOM 698 C C . PHE A 1 93 ? 10.845 3.472 0.627 1.00 90.88 93 PHE A C 1
ATOM 700 O O . PHE A 1 93 ? 9.970 3.056 1.381 1.00 90.88 93 PHE A O 1
ATOM 707 N N . LEU A 1 94 ? 11.410 4.675 0.743 1.00 90.19 94 LEU A N 1
ATOM 708 C CA . LEU A 1 94 ? 10.985 5.710 1.683 1.00 90.19 94 LEU A CA 1
ATOM 709 C C . LEU A 1 94 ? 10.281 6.816 0.889 1.00 90.19 94 LEU A C 1
ATOM 711 O O . LEU A 1 94 ? 10.842 7.330 -0.081 1.00 90.19 94 LEU A O 1
ATOM 715 N N . GLY A 1 95 ? 9.066 7.175 1.292 1.00 85.44 95 GLY A N 1
ATOM 716 C CA . GLY A 1 95 ? 8.201 8.115 0.587 1.00 85.44 95 GLY A CA 1
ATOM 717 C C . GLY A 1 95 ? 7.872 9.363 1.409 1.00 85.44 95 GLY A C 1
ATOM 718 O O . GLY A 1 95 ? 8.710 10.237 1.629 1.00 85.44 95 GLY A O 1
ATOM 719 N N . GLY A 1 96 ? 6.595 9.499 1.780 1.00 87.62 96 GLY A N 1
ATOM 720 C CA . GLY A 1 96 ? 6.032 10.691 2.423 1.00 87.62 96 GLY A CA 1
ATOM 721 C C . GLY A 1 96 ? 5.949 10.648 3.953 1.00 87.62 96 GLY A C 1
ATOM 722 O O . GLY A 1 96 ? 5.303 11.519 4.532 1.00 87.62 96 GLY A O 1
ATOM 723 N N . GLU A 1 97 ? 6.545 9.659 4.618 1.00 91.12 97 GLU A N 1
ATOM 724 C CA . GLU A 1 97 ? 6.355 9.361 6.046 1.00 91.12 97 GLU A CA 1
ATOM 725 C C . GLU A 1 97 ? 6.608 10.571 6.941 1.00 91.12 97 GLU A C 1
ATOM 727 O O . GLU A 1 97 ? 5.714 10.991 7.672 1.00 91.12 97 GLU A O 1
ATOM 732 N N . SER A 1 98 ? 7.768 11.218 6.814 1.00 91.56 98 SER A N 1
ATOM 733 C CA . SER A 1 98 ? 8.091 12.385 7.642 1.00 91.56 98 SER A CA 1
ATOM 734 C C . SER A 1 98 ? 7.145 13.568 7.414 1.00 91.56 98 SER A C 1
ATOM 736 O O . SER A 1 98 ? 6.981 14.397 8.307 1.00 91.56 98 SER A O 1
ATOM 738 N N . TYR A 1 99 ? 6.510 13.670 6.241 1.00 89.81 99 TYR A N 1
ATOM 739 C CA . TYR A 1 99 ? 5.490 14.685 5.972 1.00 89.81 99 TYR A CA 1
ATOM 740 C C . TYR A 1 99 ? 4.144 14.317 6.615 1.00 89.81 99 TYR A C 1
ATOM 742 O O . TYR A 1 99 ? 3.468 15.195 7.150 1.00 89.81 99 TYR A O 1
ATOM 750 N N . LEU A 1 100 ? 3.778 13.033 6.638 1.00 89.94 100 LEU A N 1
ATOM 751 C CA . LEU A 1 100 ? 2.602 12.526 7.355 1.00 89.94 100 LEU A CA 1
ATOM 752 C C . LEU A 1 100 ? 2.732 12.769 8.870 1.00 89.94 100 LEU A C 1
ATOM 754 O O . LEU A 1 100 ? 1.836 13.363 9.475 1.00 89.94 100 LEU A O 1
ATOM 758 N N . GLU A 1 101 ? 3.878 12.413 9.456 1.00 90.88 101 GLU A N 1
ATOM 759 C CA . GLU A 1 101 ? 4.190 12.625 10.878 1.00 90.88 101 GLU A CA 1
ATOM 760 C C . GLU A 1 101 ? 4.141 14.111 11.269 1.00 90.88 101 GLU A C 1
ATOM 762 O O . GLU A 1 101 ? 3.498 14.482 12.252 1.00 90.88 101 GLU A O 1
ATOM 767 N N . GLN A 1 102 ? 4.749 14.991 10.461 1.00 92.00 102 GLN A N 1
ATOM 768 C CA . GLN A 1 102 ? 4.715 16.448 10.671 1.00 92.00 102 GLN A CA 1
ATOM 769 C C . GLN A 1 102 ? 3.297 17.040 10.644 1.00 92.00 102 GLN A C 1
ATOM 771 O O . GLN A 1 102 ? 3.066 18.096 11.232 1.00 92.00 102 GLN A O 1
ATOM 776 N N . ASN A 1 103 ? 2.347 16.367 9.988 1.00 88.75 103 ASN A N 1
ATOM 777 C CA . ASN A 1 103 ? 0.939 16.760 9.938 1.00 88.75 103 ASN A CA 1
ATOM 778 C C . ASN A 1 103 ? 0.060 15.992 10.946 1.00 88.75 103 ASN A C 1
ATOM 780 O O . ASN A 1 103 ? -1.168 16.066 10.874 1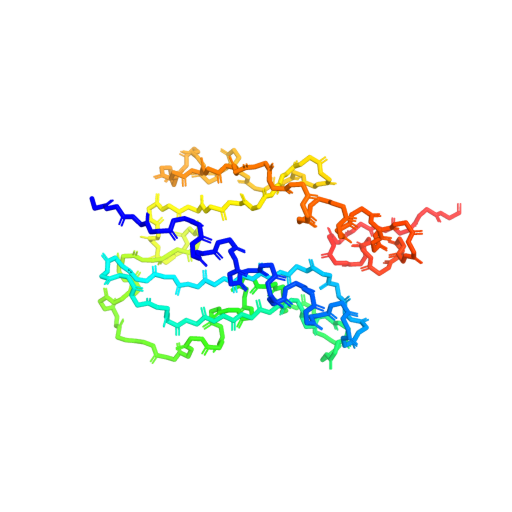.00 88.75 103 ASN A O 1
ATOM 784 N N . GLY A 1 104 ? 0.667 15.298 11.914 1.00 88.50 104 GLY A N 1
ATOM 785 C CA . GLY A 1 104 ? -0.037 14.649 13.023 1.00 88.50 104 GLY A CA 1
ATOM 786 C C . GLY A 1 104 ? -0.670 13.297 12.687 1.00 88.50 104 GLY A C 1
ATOM 787 O O . GLY A 1 104 ? -1.532 12.841 13.437 1.00 88.50 104 GLY A O 1
ATOM 788 N N . VAL A 1 105 ? -0.261 12.660 11.586 1.00 89.19 105 VAL A N 1
ATOM 789 C CA . VAL A 1 105 ? -0.592 11.256 11.306 1.00 89.19 105 VAL A CA 1
ATOM 790 C C . VAL A 1 105 ? 0.415 10.369 12.036 1.00 89.19 105 VAL A C 1
ATOM 792 O O . VAL A 1 105 ? 1.622 10.524 11.879 1.00 89.19 105 VAL A O 1
ATOM 795 N N . GLU A 1 106 ? -0.074 9.420 12.825 1.00 90.69 106 GLU A N 1
ATOM 796 C CA . GLU A 1 106 ? 0.738 8.364 13.421 1.00 90.69 106 GLU A CA 1
ATOM 797 C C . GLU A 1 106 ? 1.192 7.398 12.316 1.00 90.69 106 GLU A C 1
ATOM 799 O O . GLU A 1 106 ? 0.363 6.730 11.699 1.00 90.69 106 GLU A O 1
ATOM 804 N N . VAL A 1 107 ? 2.494 7.318 12.050 1.00 92.38 107 VAL A N 1
ATOM 805 C CA . VAL A 1 107 ? 3.064 6.359 11.094 1.00 92.38 107 VAL A CA 1
ATOM 806 C C . VAL A 1 107 ? 3.748 5.239 11.873 1.00 92.38 107 VAL A C 1
ATOM 808 O O . VAL A 1 107 ? 4.536 5.499 12.779 1.00 92.38 107 VAL A O 1
ATOM 811 N N . VAL A 1 108 ? 3.444 3.985 11.538 1.00 93.38 108 VAL A N 1
ATOM 812 C CA . VAL A 1 108 ? 4.104 2.807 12.120 1.00 93.38 108 VAL A CA 1
ATOM 813 C C . VAL A 1 108 ? 4.577 1.882 11.012 1.00 93.38 108 VAL A C 1
ATOM 815 O O . VAL A 1 108 ? 3.768 1.356 10.256 1.00 93.38 108 VAL A O 1
ATOM 818 N N . ASN A 1 109 ? 5.886 1.654 10.949 1.00 94.94 109 ASN A N 1
ATOM 819 C CA . ASN A 1 109 ? 6.481 0.573 10.170 1.00 94.94 109 ASN A CA 1
ATOM 820 C C . ASN A 1 109 ? 6.526 -0.699 11.038 1.00 94.94 109 ASN A C 1
ATOM 822 O O . ASN A 1 109 ? 6.991 -0.642 12.178 1.00 94.94 109 ASN A O 1
ATOM 826 N N . VAL A 1 110 ? 6.023 -1.830 10.529 1.00 94.75 110 VAL A N 1
ATOM 827 C CA . VAL A 1 110 ? 6.072 -3.123 11.242 1.00 94.75 110 VAL A CA 1
ATOM 828 C C . VAL A 1 110 ? 7.305 -3.971 10.912 1.00 94.75 110 VAL A C 1
ATOM 830 O O . VAL A 1 110 ? 7.532 -4.964 11.599 1.00 94.75 110 VAL A O 1
ATOM 833 N N . HIS A 1 111 ? 8.105 -3.570 9.919 1.00 95.38 111 HIS A N 1
ATOM 834 C CA . HIS A 1 111 ? 9.298 -4.272 9.433 1.00 95.38 111 HIS A CA 1
ATOM 835 C C . HIS A 1 111 ? 9.010 -5.731 9.030 1.00 95.38 111 HIS A C 1
ATOM 837 O O . HIS A 1 111 ? 9.683 -6.661 9.469 1.00 95.38 111 HIS A O 1
ATOM 843 N N . ASP A 1 112 ? 7.975 -5.930 8.213 1.00 96.56 112 ASP A N 1
ATOM 844 C CA . ASP A 1 112 ? 7.568 -7.236 7.700 1.00 96.56 112 ASP A CA 1
ATOM 845 C C . ASP A 1 112 ? 8.514 -7.715 6.585 1.00 96.56 112 ASP A C 1
ATOM 847 O O . ASP A 1 112 ? 8.556 -7.156 5.483 1.00 96.56 112 ASP A O 1
ATOM 851 N N . ASP A 1 113 ? 9.275 -8.772 6.882 1.00 97.44 113 ASP A N 1
ATOM 852 C CA . ASP A 1 113 ? 10.258 -9.346 5.959 1.00 97.44 113 ASP A CA 1
ATOM 853 C C . ASP A 1 113 ? 9.613 -9.857 4.656 1.00 97.44 113 ASP A C 1
ATOM 855 O O . ASP A 1 113 ? 10.219 -9.731 3.594 1.00 97.44 113 ASP A O 1
ATOM 859 N N . GLU A 1 114 ? 8.381 -10.385 4.683 1.00 97.50 114 GLU A N 1
ATOM 860 C CA . GLU A 1 114 ? 7.747 -10.937 3.476 1.00 97.50 114 GLU A CA 1
ATOM 861 C C . GLU A 1 114 ? 7.270 -9.828 2.516 1.00 97.50 114 GLU A C 1
ATOM 863 O O . GLU A 1 114 ? 7.397 -9.975 1.298 1.00 97.50 114 GLU A O 1
ATOM 868 N N . CYS A 1 115 ? 6.803 -8.686 3.036 1.00 96.12 115 CYS A N 1
ATOM 869 C CA . CYS A 1 115 ? 6.565 -7.475 2.240 1.00 96.12 115 CYS A CA 1
ATOM 870 C C . CYS A 1 115 ? 7.853 -7.008 1.542 1.00 96.12 115 CYS A C 1
ATOM 872 O O . CYS A 1 115 ? 7.858 -6.753 0.334 1.00 96.12 115 CYS A O 1
ATOM 874 N N . LYS A 1 116 ? 8.951 -6.948 2.304 1.00 97.50 116 LYS A N 1
ATOM 875 C CA . LYS A 1 116 ? 10.262 -6.473 1.852 1.00 97.50 116 LYS A CA 1
ATOM 876 C C . LYS A 1 116 ? 10.875 -7.387 0.794 1.00 97.50 116 LYS A C 1
ATOM 878 O O . LYS A 1 116 ? 11.253 -6.920 -0.279 1.00 97.50 116 LYS A O 1
ATOM 883 N N . GLU A 1 117 ? 10.931 -8.692 1.053 1.00 98.19 117 GLU A N 1
ATOM 884 C CA . GLU A 1 117 ? 11.447 -9.684 0.103 1.00 98.19 117 GLU A CA 1
ATOM 885 C C . GLU A 1 117 ? 10.662 -9.668 -1.216 1.00 98.19 117 GLU A C 1
ATOM 887 O O . GLU A 1 117 ? 11.260 -9.727 -2.295 1.00 98.19 117 GLU A O 1
ATOM 892 N N . LEU A 1 118 ? 9.331 -9.544 -1.151 1.00 98.12 118 LEU A N 1
ATOM 893 C CA . LEU A 1 118 ? 8.473 -9.515 -2.333 1.00 98.12 118 LEU A CA 1
ATOM 894 C C . LEU A 1 118 ? 8.703 -8.259 -3.191 1.00 98.12 118 LEU A C 1
ATOM 896 O O . LEU A 1 118 ? 8.822 -8.377 -4.416 1.00 98.12 118 LEU A O 1
ATOM 900 N N . LEU A 1 119 ? 8.801 -7.074 -2.578 1.00 97.50 119 LEU A N 1
ATOM 901 C CA . LEU A 1 119 ? 9.053 -5.833 -3.314 1.00 97.50 119 LEU A CA 1
ATOM 902 C C . LEU A 1 119 ? 10.479 -5.797 -3.885 1.00 97.50 119 LEU A C 1
ATOM 904 O O . LEU A 1 119 ? 10.652 -5.524 -5.074 1.00 97.50 119 LEU A O 1
ATOM 908 N N . GLN A 1 120 ? 11.494 -6.170 -3.097 1.00 98.12 120 GLN A N 1
ATOM 909 C CA . GLN A 1 120 ? 12.883 -6.271 -3.569 1.00 98.12 120 GLN A CA 1
ATOM 910 C C . GLN A 1 120 ? 13.029 -7.238 -4.747 1.00 98.12 120 GLN A C 1
ATOM 912 O O . GLN A 1 120 ? 13.752 -6.952 -5.707 1.00 98.12 120 GLN A O 1
ATOM 917 N N . LYS A 1 121 ? 12.320 -8.373 -4.703 1.00 98.25 121 LYS A N 1
ATOM 918 C CA . LYS A 1 121 ? 12.269 -9.327 -5.812 1.00 98.25 121 LYS A CA 1
ATOM 919 C C . LYS A 1 121 ? 11.708 -8.677 -7.079 1.00 98.25 121 LYS A C 1
ATOM 921 O O . LYS A 1 121 ? 12.347 -8.780 -8.124 1.00 98.25 121 LYS A O 1
ATOM 926 N N . PHE A 1 122 ? 10.570 -7.985 -6.992 1.00 98.31 122 PHE A N 1
ATOM 927 C CA . PHE A 1 122 ? 9.975 -7.319 -8.154 1.00 98.31 122 PHE A CA 1
ATOM 928 C C . PHE A 1 122 ? 10.889 -6.235 -8.734 1.00 98.31 122 PHE A C 1
ATOM 930 O O . PHE A 1 122 ? 11.110 -6.232 -9.940 1.00 98.31 122 PHE A O 1
ATOM 937 N N . ILE A 1 123 ? 11.480 -5.369 -7.904 1.00 97.69 123 ILE A N 1
ATOM 938 C CA . ILE A 1 123 ? 12.387 -4.303 -8.371 1.00 97.69 123 ILE A CA 1
ATOM 939 C C . ILE A 1 123 ? 13.596 -4.894 -9.107 1.00 97.69 123 ILE A C 1
ATOM 941 O O . ILE A 1 123 ? 14.011 -4.379 -10.143 1.00 97.69 123 ILE A O 1
ATOM 945 N N . LYS A 1 124 ? 14.138 -6.015 -8.618 1.00 97.75 124 LYS A N 1
ATOM 946 C CA . LYS A 1 124 ? 15.232 -6.737 -9.280 1.00 97.75 124 LYS A CA 1
ATOM 947 C C . LYS A 1 124 ? 14.816 -7.366 -10.616 1.00 97.75 124 LYS A C 1
ATOM 949 O O . LYS A 1 124 ? 15.633 -7.442 -11.530 1.00 97.75 124 LYS A O 1
ATOM 954 N N . GLU A 1 125 ? 13.586 -7.863 -10.715 1.00 97.88 125 GLU A N 1
ATOM 955 C CA . GLU A 1 125 ? 13.049 -8.494 -11.928 1.00 97.88 125 GLU A CA 1
ATOM 956 C C . GLU A 1 125 ? 12.595 -7.465 -12.977 1.00 97.88 125 GLU A C 1
ATOM 958 O O . GLU A 1 125 ? 12.682 -7.740 -14.175 1.00 97.88 125 GLU A O 1
ATOM 963 N N . ARG A 1 126 ? 12.098 -6.303 -12.536 1.00 97.56 126 ARG A N 1
ATOM 964 C CA . ARG A 1 126 ? 11.384 -5.301 -13.346 1.00 97.56 126 ARG A CA 1
ATOM 965 C C . ARG A 1 126 ? 11.690 -3.855 -12.897 1.00 97.56 126 ARG A C 1
ATOM 967 O O . ARG A 1 126 ? 10.781 -3.133 -12.483 1.00 97.56 126 ARG A O 1
ATOM 974 N N . PRO A 1 127 ? 12.956 -3.401 -12.985 1.00 97.06 127 PRO A N 1
ATOM 975 C CA . PRO A 1 127 ? 13.360 -2.086 -12.479 1.00 97.06 127 PRO A CA 1
ATOM 976 C C . PRO A 1 127 ? 12.675 -0.919 -13.207 1.00 97.06 127 PRO A C 1
ATOM 978 O O . PRO A 1 127 ? 12.250 0.023 -12.550 1.00 97.06 127 PRO A O 1
ATOM 981 N N . SER A 1 128 ? 12.487 -0.996 -14.530 1.00 97.00 128 SER A N 1
ATOM 982 C CA . SER A 1 128 ? 11.803 0.056 -15.303 1.00 97.00 128 SER A CA 1
ATOM 983 C C . SER A 1 128 ? 10.329 0.227 -14.921 1.00 97.00 128 SER A C 1
ATOM 985 O O . SER A 1 128 ? 9.848 1.351 -14.815 1.00 97.00 128 SER A O 1
ATOM 987 N N . ASP A 1 129 ? 9.606 -0.872 -14.668 1.00 97.50 129 ASP A N 1
ATOM 988 C CA . ASP A 1 129 ? 8.204 -0.807 -14.229 1.00 97.50 129 ASP A CA 1
ATOM 989 C C . ASP A 1 129 ? 8.077 -0.199 -12.823 1.00 97.50 129 ASP A C 1
ATOM 991 O O . ASP A 1 129 ? 7.118 0.514 -12.535 1.00 97.50 129 ASP A O 1
ATOM 995 N N . TRP A 1 130 ? 9.055 -0.465 -11.949 1.00 97.56 130 TRP A N 1
ATOM 996 C CA . TRP A 1 130 ? 9.153 0.181 -10.643 1.00 97.56 130 TRP A CA 1
ATOM 997 C C . TRP A 1 130 ? 9.441 1.681 -10.769 1.00 97.56 130 TRP A C 1
ATOM 999 O O . TRP A 1 130 ? 8.727 2.493 -10.182 1.00 97.56 130 TRP A O 1
ATOM 1009 N N . ASN A 1 131 ? 10.442 2.050 -11.572 1.00 96.31 131 ASN A N 1
ATOM 1010 C CA . ASN A 1 131 ? 10.815 3.438 -11.833 1.00 96.31 131 ASN A CA 1
ATOM 1011 C C . ASN A 1 131 ? 9.624 4.251 -12.377 1.00 96.31 131 ASN A C 1
ATOM 1013 O O . ASN A 1 131 ? 9.374 5.359 -11.900 1.00 96.31 131 ASN A O 1
ATOM 1017 N N . GLU A 1 132 ? 8.832 3.680 -13.296 1.00 96.44 132 GLU A N 1
ATOM 1018 C CA . GLU A 1 132 ? 7.602 4.304 -13.809 1.00 96.44 132 GLU A CA 1
ATOM 1019 C C . GLU A 1 132 ? 6.567 4.577 -12.699 1.00 96.44 132 GLU A C 1
ATOM 1021 O O . GLU A 1 132 ? 5.910 5.622 -12.710 1.00 96.44 132 GLU A O 1
ATOM 1026 N N . ASP A 1 133 ? 6.429 3.666 -11.730 1.00 95.94 133 ASP A N 1
ATOM 1027 C CA . ASP A 1 133 ? 5.479 3.794 -10.619 1.00 95.94 133 ASP A CA 1
ATOM 1028 C C . ASP A 1 133 ? 5.836 4.936 -9.676 1.00 95.94 133 ASP A C 1
ATOM 1030 O O . ASP A 1 133 ? 4.979 5.754 -9.347 1.00 95.94 133 ASP A O 1
ATOM 1034 N N . ILE A 1 134 ? 7.115 5.059 -9.322 1.00 93.88 134 ILE A N 1
ATOM 1035 C CA . ILE A 1 134 ? 7.609 6.139 -8.458 1.00 93.88 134 ILE A CA 1
ATOM 1036 C C . ILE A 1 134 ? 7.956 7.435 -9.217 1.00 93.88 134 ILE A C 1
ATOM 1038 O O . ILE A 1 134 ? 8.427 8.398 -8.612 1.00 93.88 134 ILE A O 1
ATOM 1042 N N . GLY A 1 135 ? 7.711 7.493 -10.532 1.00 92.38 135 GLY A N 1
ATOM 1043 C CA . GLY A 1 135 ? 7.943 8.682 -11.360 1.00 92.38 135 GLY A CA 1
ATOM 1044 C C . GLY A 1 135 ? 9.421 9.021 -11.595 1.00 92.38 135 GLY A C 1
ATOM 1045 O O . GLY A 1 135 ? 9.751 10.176 -11.875 1.00 92.38 135 GLY A O 1
ATOM 1046 N N . VAL A 1 136 ? 10.310 8.033 -11.482 1.00 93.50 136 VAL A N 1
ATOM 1047 C CA . VAL A 1 136 ? 11.751 8.160 -11.730 1.00 93.50 136 VAL A CA 1
ATOM 1048 C C . VAL A 1 136 ? 12.052 7.781 -13.189 1.00 93.50 136 VAL A C 1
ATOM 1050 O O . VAL A 1 136 ? 11.570 6.754 -13.659 1.00 93.50 136 VAL A O 1
ATOM 1053 N N . PRO A 1 137 ? 12.829 8.574 -13.950 1.00 90.19 137 PRO A N 1
ATOM 1054 C CA . PRO A 1 137 ? 13.270 8.174 -15.286 1.00 90.19 137 PRO A CA 1
ATOM 1055 C C . PRO A 1 137 ? 14.312 7.051 -15.234 1.00 90.19 137 PRO A C 1
ATOM 1057 O O . PRO A 1 137 ? 15.222 7.102 -14.410 1.00 90.19 137 PRO A O 1
ATOM 1060 N N . ASP A 1 138 ? 14.246 6.109 -16.177 1.00 86.62 138 ASP A N 1
ATOM 1061 C CA . ASP A 1 138 ? 15.331 5.147 -16.401 1.00 86.62 138 ASP A CA 1
ATOM 1062 C C . ASP A 1 138 ? 16.645 5.855 -16.786 1.00 86.62 138 ASP A C 1
ATOM 1064 O O . ASP A 1 138 ? 16.656 6.815 -17.570 1.00 86.62 138 ASP A O 1
ATOM 1068 N N . GLU A 1 139 ? 17.765 5.353 -16.259 1.00 74.25 139 GLU A N 1
ATOM 1069 C CA . GLU A 1 139 ? 19.105 5.770 -16.682 1.00 74.25 139 GLU A CA 1
ATOM 1070 C C . GLU A 1 139 ? 19.361 5.356 -18.147 1.00 74.25 139 GLU A C 1
ATOM 1072 O O . GLU A 1 139 ? 18.928 4.291 -18.592 1.00 74.25 139 GLU A O 1
ATOM 1077 N N . LYS A 1 140 ? 20.039 6.224 -18.911 1.00 53.94 140 LYS A N 1
ATOM 1078 C CA . LYS A 1 140 ? 20.306 6.060 -20.355 1.00 53.94 140 LYS A CA 1
ATOM 1079 C C . LYS A 1 140 ? 21.681 5.475 -20.656 1.00 53.94 140 LYS A C 1
ATOM 1081 O O . LYS A 1 140 ? 22.641 5.926 -19.996 1.00 53.94 140 LYS A O 1
#

InterPro domains:
  IPR002125 Cytidine and deoxycytidylate deaminase domain [PF00383] (6-75)
  IPR002125 Cytidine and deoxycytidylate deaminase domain [PS51747] (3-126)
  IPR016193 Cytidine deaminase-like [SSF53927] (6-133)

pLDDT: mean 89.48, std 13.22, range [38.66, 98.75]

Nearest PDB structures (foldseek):
  8i3p-assembly1_A  TM=9.640E-01  e=7.968E-17  Saccharomyces cerevisiae S288C
  8vlj-assembly1_B  TM=9.636E-01  e=5.733E-17  Saccharomyces cerevisiae
  2o3k-assembly1_B  TM=9.439E-01  e=5.374E-16  Saccharomyces cerevisiae
  8vlm-assembly2_D  TM=9.598E-01  e=2.442E-15  Saccharomyces cerevisiae
  8vlm-assembly2_C  TM=9.280E-01  e=8.519E-16  Saccharomyces cerevisiae

Organism: Ambrosiozyma monospora (NCBI:txid43982)

Solvent-accessible surface area (backbone atoms only — not comparable to full-atom values): 7887 Å² total; per-residue (Å²): 134,84,77,63,61,66,61,49,47,51,52,11,48,53,26,8,55,48,19,39,74,70,71,25,52,50,40,32,20,61,41,68,45,98,86,71,47,74,57,19,55,24,26,22,31,35,65,80,66,74,33,96,67,32,43,16,64,52,26,5,50,58,61,37,51,91,69,60,70,75,59,40,68,58,29,46,91,72,91,43,42,35,57,66,48,79,37,46,51,55,85,93,58,77,82,62,60,74,61,34,45,78,72,66,26,45,75,43,72,70,67,36,63,68,54,44,54,51,40,55,49,46,42,74,75,38,48,65,66,48,29,59,73,76,70,44,80,78,90,130

Radius of gyration: 14.86 Å; Cα contacts (8 Å, |Δi|>4): 240; chains: 1; bounding box: 41×30×41 Å

Secondary structure (DSSP, 8-state):
----HHHHHHHHHHHHHHHHHTTS---EEEEE-TTS-EEEEEE--HHHHT-SS--HHHHHHHHH-S--HHHHTT--SSSS--SEEEES--SS---SHHHHHHTT-EEEE---HHHHHHHHHHHHH-HHHHHHHTTPPPP-

Mean predicted aligned error: 4.4 Å